Protein AF-A0A3M0WFS6-F1 (afdb_monomer)

Nearest PDB structures (foldseek):
  1ety-assembly1_B  TM=7.960E-01  e=7.188E-02  Escherichia coli
  1etv-assembly1_B  TM=8.878E-01  e=1.736E-01  Escherichia coli
  1fip-assembly1_B  TM=8.903E-01  e=2.070E-01  Escherichia coli
  1etk-assembly1_A  TM=8.061E-01  e=2.469E-01  Escherichia coli
  1etv-assembly1_A  TM=8.075E-01  e=4.445E-01  Escherichia coli

Sequence (82 aa):
YIDVQHLDKDILSSETKRDFIFDYNKAKEKQMKKFMRSYLSILLSLTDGNISKAARLANIERQSLQKLIKKYEINPEEFRKK

Radius of gyration: 15.76 Å; Cα contacts (8 Å, |Δi|>4): 54; chains: 1; bounding box: 34×30×44 Å

Structure (mmCIF, N/CA/C/O backbone):
data_AF-A0A3M0WFS6-F1
#
_entry.id   AF-A0A3M0WFS6-F1
#
loop_
_atom_site.group_PDB
_atom_site.id
_atom_site.type_symbol
_atom_site.label_atom_id
_atom_site.label_alt_id
_atom_site.label_comp_id
_atom_site.label_asym_id
_atom_site.label_entity_id
_atom_site.label_seq_id
_atom_site.pdbx_PDB_ins_code
_atom_site.Cartn_x
_atom_site.Cartn_y
_atom_site.Cartn_z
_atom_site.occupancy
_atom_site.B_iso_or_equiv
_atom_site.auth_seq_id
_atom_site.auth_comp_id
_atom_site.auth_asym_id
_atom_site.auth_atom_id
_atom_site.pdbx_PDB_model_num
ATOM 1 N N . TYR A 1 1 ? 10.944 -23.086 -10.045 1.00 36.16 1 TYR A N 1
ATOM 2 C CA . TYR A 1 1 ? 10.054 -22.733 -11.164 1.00 36.16 1 TYR A CA 1
ATOM 3 C C . TYR A 1 1 ? 9.240 -21.528 -10.738 1.00 36.16 1 TYR A C 1
ATOM 5 O O . TYR A 1 1 ? 8.471 -21.647 -9.797 1.00 36.16 1 TYR A O 1
ATOM 13 N N . ILE A 1 2 ? 9.493 -20.358 -11.325 1.00 43.84 2 ILE A N 1
ATOM 14 C CA . ILE A 1 2 ? 8.633 -19.185 -11.125 1.00 43.84 2 ILE A CA 1
ATOM 15 C C . ILE A 1 2 ? 7.542 -19.295 -12.190 1.00 43.84 2 ILE A C 1
ATOM 17 O O . ILE A 1 2 ? 7.855 -19.377 -13.375 1.00 43.84 2 ILE A O 1
ATOM 21 N N . ASP A 1 3 ? 6.295 -19.405 -11.744 1.00 43.38 3 ASP A N 1
ATOM 22 C CA . ASP A 1 3 ? 5.119 -19.631 -12.580 1.00 43.38 3 ASP A CA 1
ATOM 23 C C . ASP A 1 3 ? 4.891 -18.451 -13.550 1.00 43.38 3 ASP A C 1
ATOM 25 O O . ASP A 1 3 ? 4.871 -17.284 -13.151 1.00 43.38 3 ASP A O 1
ATOM 29 N N . VAL A 1 4 ? 4.778 -18.762 -14.844 1.00 52.09 4 VAL A N 1
ATOM 30 C CA . VAL A 1 4 ? 4.857 -17.826 -15.986 1.00 52.09 4 VAL A CA 1
ATOM 31 C C . VAL A 1 4 ? 3.523 -17.084 -16.233 1.00 52.09 4 VAL A C 1
ATOM 33 O O . VAL A 1 4 ? 3.358 -16.379 -17.225 1.00 52.09 4 VAL A O 1
ATOM 36 N N . GLN A 1 5 ? 2.555 -17.173 -15.317 1.00 48.53 5 GLN A N 1
ATOM 37 C CA . GLN A 1 5 ? 1.191 -16.649 -15.503 1.00 48.53 5 GLN A CA 1
ATOM 38 C C . GLN A 1 5 ? 1.018 -15.123 -15.298 1.00 48.53 5 GLN A C 1
ATOM 40 O O . GLN A 1 5 ? -0.092 -14.620 -15.446 1.00 48.53 5 GLN A O 1
ATOM 45 N N . HIS A 1 6 ? 2.076 -14.351 -15.010 1.00 51.22 6 HIS A N 1
ATOM 46 C CA . HIS A 1 6 ? 1.983 -12.891 -14.784 1.00 51.22 6 HIS A CA 1
ATOM 47 C C . HIS A 1 6 ? 2.67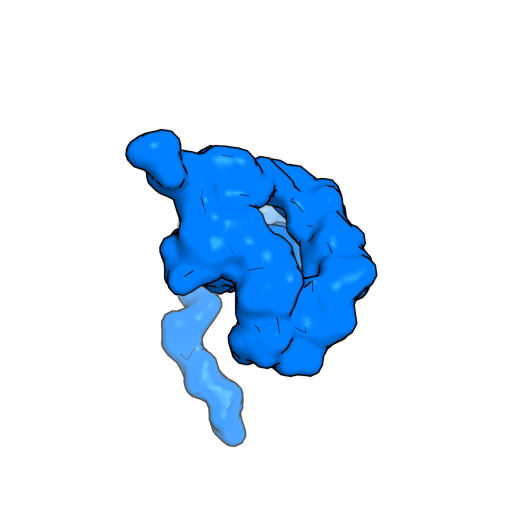7 -12.023 -15.848 1.00 51.22 6 HIS A C 1
ATOM 49 O O . HIS A 1 6 ? 2.913 -10.835 -15.615 1.00 51.22 6 HIS A O 1
ATOM 55 N N . LEU A 1 7 ? 3.017 -12.574 -17.020 1.00 48.84 7 LEU A N 1
ATOM 56 C CA . LEU A 1 7 ? 3.610 -11.762 -18.083 1.00 48.84 7 LEU A CA 1
ATOM 57 C C . LEU A 1 7 ? 2.542 -10.845 -18.705 1.00 48.84 7 LEU A C 1
ATOM 59 O O . LEU A 1 7 ? 1.654 -11.277 -19.439 1.00 48.84 7 LEU A O 1
ATOM 63 N N . ASP A 1 8 ? 2.617 -9.568 -18.344 1.00 53.56 8 ASP A N 1
ATOM 64 C CA . ASP A 1 8 ? 1.658 -8.530 -18.700 1.00 53.56 8 ASP A CA 1
ATOM 65 C C . ASP A 1 8 ? 1.564 -8.340 -20.224 1.00 53.56 8 ASP A C 1
ATOM 67 O O . ASP A 1 8 ? 2.557 -8.063 -20.904 1.00 53.56 8 ASP A O 1
ATOM 71 N N . LYS A 1 9 ? 0.347 -8.468 -20.762 1.00 55.22 9 LYS A N 1
ATOM 72 C CA . LYS A 1 9 ? 0.034 -8.410 -22.203 1.00 55.22 9 LYS A CA 1
ATOM 73 C C . LYS A 1 9 ? 0.254 -7.018 -22.826 1.00 55.22 9 LYS A C 1
ATOM 75 O O . LYS A 1 9 ? 0.153 -6.863 -24.039 1.00 55.22 9 LYS A O 1
ATOM 80 N N . ASP A 1 10 ? 0.613 -6.017 -22.020 1.00 53.00 10 ASP A N 1
ATOM 81 C CA . ASP A 1 10 ? 0.858 -4.624 -22.425 1.00 53.00 10 ASP A CA 1
ATOM 82 C C . ASP A 1 10 ? 2.122 -4.402 -23.292 1.00 53.00 10 ASP A C 1
ATOM 84 O O . ASP A 1 10 ? 2.351 -3.289 -23.791 1.00 53.00 10 ASP A O 1
ATOM 88 N N . ILE A 1 11 ? 2.956 -5.432 -23.482 1.00 53.44 11 ILE A N 1
ATOM 89 C CA . ILE A 1 11 ? 4.227 -5.345 -24.225 1.00 53.44 11 ILE A CA 1
ATOM 90 C C . ILE A 1 11 ? 4.004 -5.248 -25.752 1.00 53.44 11 ILE A C 1
ATOM 92 O O . ILE A 1 11 ? 4.869 -4.737 -26.458 1.00 5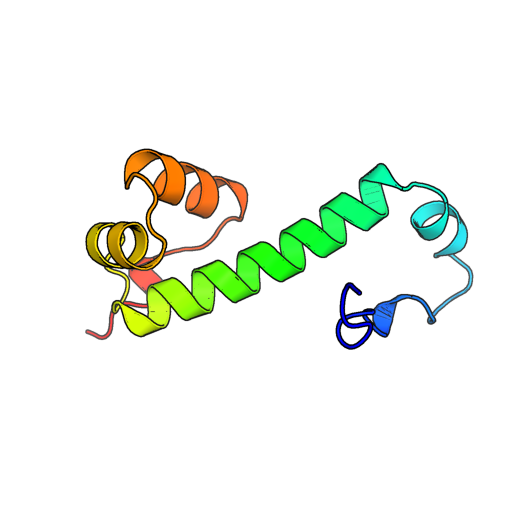3.44 11 ILE A O 1
ATOM 96 N N . LEU A 1 12 ? 2.834 -5.642 -26.278 1.00 52.38 12 LEU A N 1
ATOM 97 C CA . LEU A 1 12 ? 2.656 -5.893 -27.719 1.00 52.38 12 LEU A CA 1
ATOM 98 C C . LEU A 1 12 ? 1.922 -4.815 -28.545 1.00 52.38 12 LEU A C 1
ATOM 100 O O . LEU A 1 12 ? 1.468 -5.116 -29.645 1.00 52.38 12 LEU A O 1
ATOM 104 N N . SER A 1 13 ? 1.792 -3.569 -28.072 1.00 51.66 13 SER A N 1
ATOM 105 C CA . SER A 1 13 ? 1.138 -2.508 -28.867 1.00 51.66 13 SER A CA 1
ATOM 106 C C . SER A 1 13 ? 2.019 -1.280 -29.123 1.00 51.66 13 SER A C 1
ATOM 108 O O . SER A 1 13 ? 2.399 -0.577 -28.185 1.00 51.66 13 SER A O 1
ATOM 110 N N . SER A 1 14 ? 2.226 -0.990 -30.416 1.00 48.19 14 SER A N 1
ATOM 111 C CA . SER A 1 14 ? 2.705 0.250 -31.067 1.00 48.19 14 SER A CA 1
ATOM 112 C C . SER A 1 14 ? 4.220 0.532 -31.112 1.00 48.19 14 SER A C 1
ATOM 114 O O . SER A 1 14 ? 4.934 0.475 -30.113 1.00 48.19 14 SER A O 1
ATOM 116 N N . GLU A 1 15 ? 4.700 0.858 -32.317 1.00 51.47 15 GLU A N 1
ATOM 117 C CA . GLU A 1 15 ? 6.102 0.914 -32.775 1.00 51.47 15 GLU A CA 1
ATOM 118 C C . GLU A 1 15 ? 7.012 1.927 -32.051 1.00 51.47 15 GLU A C 1
ATOM 120 O O . GLU A 1 15 ? 8.229 1.868 -32.203 1.00 51.47 15 GLU A O 1
ATOM 125 N N . THR A 1 16 ? 6.471 2.779 -31.176 1.00 51.81 16 THR A N 1
ATOM 126 C CA . THR A 1 16 ? 7.242 3.700 -30.315 1.00 51.81 16 THR A CA 1
ATOM 127 C C . THR A 1 16 ? 7.730 3.040 -29.009 1.00 51.81 16 THR A C 1
ATOM 129 O O . THR A 1 16 ? 8.587 3.585 -28.319 1.00 51.81 16 THR A O 1
ATOM 132 N N . LYS A 1 17 ? 7.232 1.844 -28.645 1.00 54.31 17 LYS A N 1
ATOM 133 C CA . LYS A 1 17 ? 7.557 1.162 -27.370 1.00 54.31 17 LYS A CA 1
ATOM 134 C C . LYS A 1 17 ? 8.894 0.413 -27.330 1.00 54.31 17 LYS A C 1
ATOM 136 O O . LYS A 1 17 ? 9.251 -0.078 -26.261 1.00 54.31 17 LYS A O 1
ATOM 141 N N . ARG A 1 18 ? 9.635 0.293 -28.437 1.00 51.31 18 ARG A N 1
ATOM 142 C CA . ARG A 1 18 ? 10.864 -0.527 -28.475 1.00 51.31 18 ARG A CA 1
ATOM 143 C C . ARG A 1 18 ? 11.913 -0.052 -27.460 1.00 51.31 18 ARG A C 1
ATOM 145 O O . ARG A 1 18 ? 12.376 -0.869 -26.674 1.00 51.31 18 ARG A O 1
ATOM 152 N N . ASP A 1 19 ? 12.175 1.252 -27.369 1.00 52.75 19 ASP A N 1
ATOM 153 C CA . ASP A 1 19 ? 13.109 1.828 -26.381 1.00 52.75 19 ASP A CA 1
ATOM 154 C C . ASP A 1 19 ? 12.722 1.515 -24.926 1.00 52.75 19 ASP A C 1
ATOM 156 O O . ASP A 1 19 ? 13.566 1.246 -24.073 1.00 52.75 19 ASP A O 1
ATOM 160 N N . PHE A 1 20 ? 11.419 1.480 -24.642 1.00 57.31 20 PHE A N 1
ATOM 161 C CA . PHE A 1 20 ? 10.901 1.178 -23.310 1.00 57.31 20 PHE A CA 1
ATOM 162 C C . PHE A 1 20 ? 11.078 -0.299 -22.917 1.00 57.31 20 PHE A C 1
ATOM 164 O O . PHE A 1 20 ? 11.181 -0.605 -21.732 1.00 57.31 20 PHE A O 1
ATOM 171 N N . ILE A 1 21 ? 11.108 -1.217 -23.889 1.00 57.44 21 ILE A N 1
ATOM 172 C CA . ILE A 1 21 ? 11.313 -2.656 -23.655 1.00 57.44 21 ILE A CA 1
ATOM 173 C C . ILE A 1 21 ? 12.798 -2.964 -23.411 1.00 57.44 21 ILE A C 1
ATOM 175 O O . ILE A 1 21 ? 13.111 -3.862 -22.630 1.00 57.44 21 ILE A O 1
ATOM 179 N N . PHE A 1 22 ? 13.709 -2.216 -24.038 1.00 62.91 22 PHE A N 1
ATOM 180 C CA . PHE A 1 22 ? 15.151 -2.408 -23.859 1.00 62.91 22 PHE A CA 1
ATOM 181 C C . PHE A 1 22 ? 15.694 -1.761 -22.575 1.00 62.91 22 PHE A C 1
ATOM 183 O O . PHE A 1 22 ? 16.703 -2.217 -22.037 1.00 62.91 22 PHE A O 1
ATOM 190 N N . ASP A 1 23 ? 15.002 -0.760 -22.025 1.00 75.38 23 ASP A N 1
ATOM 191 C CA . ASP A 1 23 ? 15.332 -0.175 -20.724 1.00 75.38 23 ASP A CA 1
ATOM 192 C C . ASP A 1 23 ? 14.733 -1.015 -19.579 1.00 75.38 23 ASP A C 1
ATOM 194 O O . ASP A 1 23 ? 13.627 -0.773 -19.083 1.00 75.38 23 ASP A O 1
ATOM 198 N N . TYR A 1 24 ? 15.497 -2.029 -19.154 1.00 75.94 24 TYR A N 1
ATOM 199 C CA . TYR A 1 24 ? 15.154 -2.933 -18.048 1.00 75.94 24 TYR A CA 1
ATOM 200 C C . TYR A 1 24 ? 14.676 -2.181 -16.798 1.00 75.94 24 TYR A C 1
ATOM 202 O O . TYR A 1 24 ? 13.720 -2.608 -16.146 1.00 75.94 24 TYR A O 1
ATOM 210 N N . ASN A 1 25 ? 15.309 -1.050 -16.468 1.00 81.00 25 ASN A N 1
ATOM 211 C CA . ASN A 1 25 ? 14.977 -0.285 -15.271 1.00 81.00 25 ASN A CA 1
ATOM 212 C C . ASN A 1 25 ? 13.597 0.366 -15.395 1.00 81.00 25 ASN A C 1
ATOM 214 O O . ASN A 1 25 ? 12.792 0.260 -14.468 1.00 81.00 25 ASN A O 1
ATOM 218 N N . LYS A 1 26 ? 13.277 0.962 -16.549 1.00 78.38 26 LYS A N 1
ATOM 219 C CA . LYS A 1 26 ? 11.950 1.550 -16.800 1.00 78.38 26 LYS A CA 1
ATOM 220 C C . LYS A 1 26 ? 10.849 0.498 -16.889 1.00 78.38 26 LYS A C 1
ATOM 222 O O . LYS A 1 26 ? 9.784 0.676 -16.290 1.00 78.38 26 LYS A O 1
ATOM 227 N N . ALA A 1 27 ? 11.101 -0.610 -17.586 1.00 80.00 27 ALA A N 1
ATOM 228 C CA . ALA A 1 27 ? 10.150 -1.713 -17.691 1.00 80.00 27 ALA A CA 1
ATOM 229 C C . ALA A 1 27 ? 9.837 -2.314 -16.309 1.00 80.00 27 ALA A C 1
ATOM 231 O O . ALA A 1 27 ? 8.667 -2.464 -15.940 1.00 80.00 27 ALA A O 1
ATOM 232 N N . LYS A 1 28 ? 10.880 -2.572 -15.506 1.00 82.44 28 LYS A N 1
ATOM 233 C CA . LYS A 1 28 ? 10.756 -3.055 -14.126 1.00 82.44 28 LYS A CA 1
ATOM 234 C C . LYS A 1 28 ? 10.022 -2.059 -13.241 1.00 82.44 28 LYS A C 1
ATOM 236 O O . LYS A 1 28 ? 9.151 -2.467 -12.479 1.00 82.44 28 LYS A O 1
ATOM 241 N N . GLU A 1 29 ? 10.343 -0.770 -13.328 1.00 83.94 29 GLU A N 1
ATOM 242 C CA . GLU A 1 29 ? 9.689 0.252 -12.512 1.00 83.94 29 GLU A CA 1
ATOM 243 C C . GLU A 1 29 ? 8.189 0.332 -12.810 1.00 83.94 29 GLU A C 1
ATOM 245 O O . GLU A 1 29 ? 7.381 0.366 -11.881 1.00 83.94 29 GLU A O 1
ATOM 250 N N . LYS A 1 30 ? 7.796 0.313 -14.087 1.00 84.25 30 LYS A N 1
ATOM 251 C CA . LYS A 1 30 ? 6.382 0.346 -14.476 1.00 84.25 30 LYS A CA 1
ATOM 252 C C . LYS A 1 30 ? 5.627 -0.875 -13.965 1.00 84.25 30 LYS A C 1
ATOM 254 O O . LYS A 1 30 ? 4.552 -0.715 -13.387 1.00 84.25 30 LYS A O 1
ATOM 259 N N . GLN A 1 31 ? 6.196 -2.068 -14.139 1.00 86.56 31 GLN A N 1
ATOM 260 C CA . GLN A 1 31 ? 5.588 -3.290 -13.619 1.00 86.56 31 GLN A CA 1
ATOM 261 C C . GLN A 1 31 ? 5.479 -3.273 -12.099 1.00 86.56 31 GLN A C 1
ATOM 263 O O . GLN A 1 31 ? 4.411 -3.526 -11.547 1.00 86.56 31 GLN A O 1
ATOM 268 N N . MET A 1 32 ? 6.555 -2.878 -11.419 1.00 86.56 32 MET A N 1
ATOM 269 C CA . MET A 1 32 ? 6.568 -2.751 -9.968 1.00 86.56 32 MET A CA 1
ATOM 270 C C . MET A 1 32 ? 5.507 -1.755 -9.488 1.00 86.56 32 MET A C 1
ATOM 272 O O . MET A 1 32 ? 4.773 -2.057 -8.554 1.00 86.56 32 MET A O 1
ATOM 276 N N . LYS A 1 33 ? 5.362 -0.594 -10.139 1.00 88.56 33 LYS A N 1
ATOM 277 C CA . LYS A 1 33 ? 4.318 0.389 -9.806 1.00 88.56 33 LYS A CA 1
ATOM 278 C C . LYS A 1 33 ? 2.912 -0.186 -9.976 1.00 88.56 33 LYS A C 1
ATOM 280 O O . LYS A 1 33 ? 2.090 -0.010 -9.079 1.00 88.56 33 LYS A O 1
ATOM 285 N N . LYS A 1 34 ? 2.636 -0.878 -11.088 1.00 88.94 34 LYS A N 1
ATOM 286 C CA . LYS A 1 34 ? 1.328 -1.505 -11.358 1.00 88.94 34 LYS A CA 1
ATOM 287 C C . LYS A 1 34 ? 1.001 -2.564 -10.304 1.00 88.94 34 LYS A C 1
ATOM 289 O O . LYS A 1 34 ? -0.066 -2.510 -9.693 1.00 88.94 34 LYS A O 1
ATOM 294 N N . PHE A 1 35 ? 1.953 -3.454 -10.031 1.00 90.62 35 PHE A 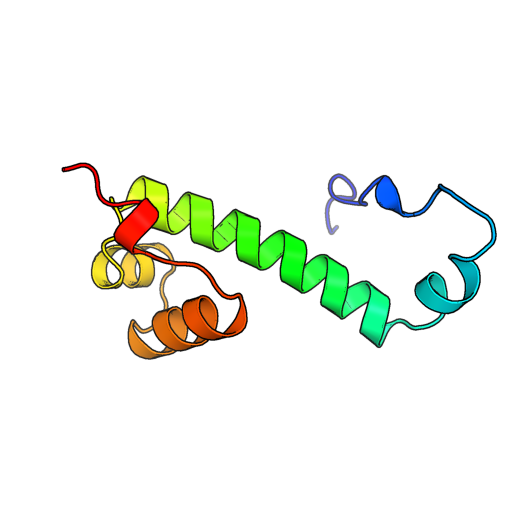N 1
ATOM 295 C CA . PHE A 1 35 ? 1.834 -4.476 -8.995 1.00 90.62 35 PHE A CA 1
ATOM 296 C C . PHE A 1 35 ? 1.579 -3.862 -7.616 1.00 90.62 35 PHE A C 1
ATOM 298 O O . PHE A 1 35 ? 0.606 -4.211 -6.952 1.00 90.62 35 PHE A O 1
ATOM 305 N N . MET A 1 36 ? 2.415 -2.909 -7.201 1.00 91.81 36 MET A N 1
ATOM 306 C CA . MET A 1 36 ? 2.335 -2.315 -5.867 1.00 91.81 36 MET A CA 1
ATOM 307 C C . MET A 1 36 ? 1.039 -1.542 -5.654 1.00 91.81 36 MET A C 1
ATOM 309 O O . MET A 1 36 ? 0.466 -1.632 -4.570 1.00 91.81 36 MET A O 1
ATOM 313 N N . ARG A 1 37 ? 0.539 -0.840 -6.679 1.00 92.44 37 ARG A N 1
ATOM 314 C CA . ARG A 1 37 ? -0.783 -0.206 -6.625 1.00 92.44 37 ARG A CA 1
ATOM 315 C C . ARG A 1 37 ? -1.884 -1.234 -6.396 1.00 92.44 37 ARG A C 1
ATOM 317 O O . ARG A 1 37 ? -2.627 -1.102 -5.432 1.00 92.44 37 ARG A O 1
ATOM 324 N N . SER A 1 38 ? -1.927 -2.294 -7.203 1.00 91.81 38 SER A N 1
ATOM 325 C CA . SER A 1 38 ? -2.935 -3.349 -7.049 1.00 91.81 38 SER A CA 1
ATOM 326 C C . SER A 1 38 ? -2.864 -4.029 -5.678 1.00 91.81 38 SER A C 1
ATOM 328 O O . SER A 1 38 ? -3.888 -4.210 -5.024 1.00 91.81 38 SER A O 1
ATOM 330 N N . TYR A 1 39 ? -1.660 -4.381 -5.220 1.00 92.25 39 TYR A N 1
ATOM 331 C CA . TYR A 1 39 ? -1.445 -5.033 -3.930 1.00 92.25 39 TYR A CA 1
ATOM 332 C C . TYR A 1 39 ? -1.923 -4.163 -2.762 1.00 92.25 39 TYR A C 1
ATOM 334 O O . TYR A 1 39 ? -2.700 -4.619 -1.923 1.00 92.25 39 TYR A O 1
ATOM 342 N N . LEU A 1 40 ? -1.493 -2.899 -2.721 1.00 92.06 40 LEU A N 1
ATOM 343 C CA . LEU A 1 40 ? -1.848 -1.977 -1.646 1.00 92.06 40 LEU A CA 1
ATOM 344 C C . LEU A 1 40 ? -3.345 -1.641 -1.650 1.00 92.06 40 LEU A C 1
ATOM 346 O O . LEU A 1 40 ? 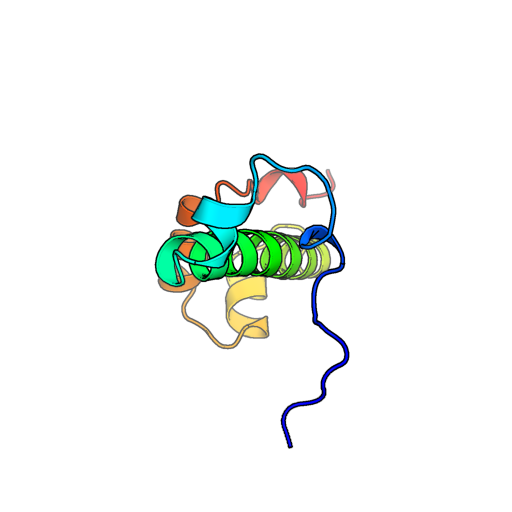-3.932 -1.563 -0.575 1.00 92.06 40 LEU A O 1
ATOM 350 N N . SER A 1 41 ? -3.977 -1.499 -2.819 1.00 91.81 41 SER A N 1
ATOM 351 C CA . SER A 1 41 ? -5.427 -1.288 -2.917 1.00 91.81 41 SER A CA 1
ATOM 352 C C . SER A 1 41 ? -6.221 -2.470 -2.361 1.00 91.81 41 SER A C 1
ATOM 354 O O . SER A 1 41 ? -7.150 -2.263 -1.583 1.00 91.81 41 SER A O 1
ATOM 356 N N . ILE A 1 42 ? -5.846 -3.711 -2.695 1.00 91.62 42 ILE A N 1
ATOM 357 C CA . ILE A 1 42 ? -6.489 -4.914 -2.138 1.00 91.62 42 ILE A CA 1
ATOM 358 C C . ILE A 1 42 ? -6.287 -4.958 -0.623 1.00 91.62 42 ILE A C 1
ATOM 360 O O . ILE A 1 42 ? -7.244 -5.135 0.129 1.00 91.62 42 ILE A O 1
ATOM 364 N N . LEU A 1 43 ? -5.053 -4.743 -0.168 1.00 92.31 43 LEU A N 1
ATOM 365 C CA . LEU A 1 43 ? -4.707 -4.785 1.246 1.00 92.31 43 LEU A CA 1
ATOM 366 C C . LEU A 1 43 ? -5.498 -3.751 2.062 1.00 92.31 43 LEU A C 1
ATOM 368 O O . LEU A 1 43 ? -6.033 -4.091 3.113 1.00 92.31 43 LEU A O 1
ATOM 372 N N . LEU A 1 44 ? -5.606 -2.512 1.571 1.00 93.12 44 LEU A N 1
ATOM 373 C CA . LEU A 1 44 ? -6.376 -1.447 2.218 1.00 93.12 44 LEU A CA 1
ATOM 374 C C . LEU A 1 44 ? -7.886 -1.691 2.144 1.00 93.12 44 LEU A C 1
ATOM 376 O O . LEU A 1 44 ? -8.583 -1.380 3.103 1.00 93.12 44 LEU A O 1
ATOM 380 N N . SER A 1 45 ? -8.388 -2.297 1.064 1.00 92.25 45 SER A N 1
ATOM 381 C CA . SER A 1 45 ? -9.802 -2.689 0.954 1.00 92.25 45 SER A CA 1
ATOM 382 C C . SER A 1 45 ? -10.180 -3.743 1.997 1.00 92.25 45 SER A C 1
ATOM 384 O O . SER A 1 45 ? -11.226 -3.648 2.630 1.00 92.25 45 SER A O 1
ATOM 386 N N . LEU A 1 46 ? -9.310 -4.735 2.225 1.00 92.00 46 LEU A N 1
ATOM 387 C CA . LEU A 1 46 ? -9.525 -5.790 3.225 1.00 92.00 46 LEU A CA 1
ATOM 388 C C . LEU A 1 46 ? -9.481 -5.270 4.666 1.00 92.00 46 LEU A C 1
ATOM 390 O O . LEU A 1 46 ? -10.009 -5.905 5.583 1.00 92.00 46 LEU A O 1
ATOM 394 N N . THR A 1 47 ? -8.821 -4.135 4.888 1.00 93.75 47 THR A N 1
ATOM 395 C CA . THR A 1 47 ? -8.684 -3.531 6.214 1.00 93.75 47 THR A CA 1
ATOM 396 C C . THR A 1 47 ? -9.490 -2.263 6.403 1.00 93.75 47 THR A C 1
ATOM 398 O O . THR A 1 47 ? -9.305 -1.619 7.436 1.00 93.75 47 THR A O 1
ATOM 401 N N . ASP A 1 48 ? -10.370 -1.929 5.457 1.00 93.19 48 ASP A N 1
ATOM 402 C CA . ASP A 1 48 ? -11.210 -0.730 5.493 1.00 93.19 48 ASP A CA 1
ATOM 403 C C . ASP A 1 48 ? -10.360 0.534 5.736 1.00 93.19 48 ASP A C 1
ATOM 405 O O . ASP A 1 48 ? -10.545 1.293 6.682 1.00 93.19 48 ASP A O 1
ATOM 409 N N . GLY A 1 49 ? -9.267 0.674 4.977 1.00 91.31 49 GLY A N 1
ATOM 410 C CA . GLY A 1 49 ? -8.322 1.790 5.092 1.00 91.31 49 GLY A CA 1
ATOM 411 C C . GLY A 1 49 ? -7.511 1.835 6.398 1.00 91.31 49 GLY A C 1
ATOM 412 O O . GLY A 1 49 ? -6.817 2.821 6.680 1.00 91.31 49 GLY A O 1
ATOM 413 N N . ASN A 1 50 ? -7.552 0.787 7.230 1.00 94.56 50 ASN A N 1
ATOM 414 C CA . ASN A 1 50 ? -6.739 0.711 8.441 1.00 94.56 50 ASN A CA 1
ATOM 415 C C . ASN A 1 50 ? -5.297 0.295 8.109 1.00 94.56 50 ASN A C 1
ATOM 417 O O . ASN A 1 50 ? -4.993 -0.887 7.919 1.00 94.56 50 ASN A O 1
ATOM 421 N N . ILE A 1 51 ? -4.394 1.280 8.100 1.00 92.88 51 ILE A N 1
ATOM 422 C CA . ILE A 1 51 ? -2.965 1.099 7.797 1.00 92.88 51 ILE A CA 1
ATOM 423 C C . ILE A 1 51 ? -2.290 0.155 8.805 1.00 92.88 51 ILE A C 1
ATOM 425 O O . ILE A 1 51 ? -1.463 -0.667 8.424 1.00 92.88 51 ILE A O 1
ATOM 429 N N . SER A 1 52 ? -2.636 0.228 10.092 1.00 94.38 52 SER A N 1
ATOM 430 C CA . SER A 1 52 ? -2.025 -0.630 11.118 1.00 94.38 52 SER A CA 1
ATOM 431 C C . SER A 1 52 ? -2.414 -2.099 10.934 1.00 94.38 52 SER A C 1
ATOM 433 O O . SER A 1 52 ? -1.569 -2.984 11.055 1.00 94.38 52 SER A O 1
ATOM 435 N N . LYS A 1 53 ? -3.684 -2.368 10.609 1.00 94.88 53 LYS A N 1
ATOM 436 C CA . LYS A 1 53 ? -4.175 -3.720 10.313 1.00 94.88 53 LYS A CA 1
ATOM 437 C C . LYS A 1 53 ? -3.589 -4.242 8.998 1.00 94.88 53 LYS A C 1
ATOM 439 O O . LYS A 1 53 ? -3.171 -5.393 8.947 1.00 94.88 53 LYS A O 1
ATOM 444 N N . ALA A 1 54 ? -3.482 -3.385 7.981 1.00 94.12 54 ALA A N 1
ATOM 445 C CA . ALA A 1 54 ? -2.860 -3.721 6.701 1.00 94.12 54 ALA A CA 1
ATOM 446 C C . ALA A 1 54 ? -1.386 -4.106 6.880 1.00 94.12 54 ALA A C 1
ATOM 448 O O . ALA A 1 54 ? -0.945 -5.116 6.346 1.00 94.12 54 ALA A O 1
ATOM 449 N N . ALA A 1 55 ? -0.642 -3.353 7.693 1.00 94.69 55 ALA A N 1
ATOM 450 C CA . ALA A 1 55 ? 0.764 -3.624 7.980 1.00 94.69 55 ALA A CA 1
ATOM 451 C C . ALA A 1 55 ? 0.956 -4.987 8.659 1.00 94.69 55 ALA A C 1
ATOM 453 O O . ALA A 1 55 ? 1.821 -5.761 8.259 1.00 94.69 55 ALA A O 1
ATOM 454 N N . ARG A 1 56 ? 0.086 -5.316 9.625 1.00 94.69 56 ARG A N 1
ATOM 455 C CA . ARG A 1 56 ? 0.072 -6.631 10.282 1.00 94.69 56 ARG A CA 1
ATOM 456 C C . ARG A 1 56 ? -0.241 -7.764 9.304 1.00 94.69 56 ARG A C 1
ATOM 458 O O . ARG A 1 56 ? 0.454 -8.769 9.328 1.00 94.69 56 ARG A O 1
ATOM 465 N N . LEU A 1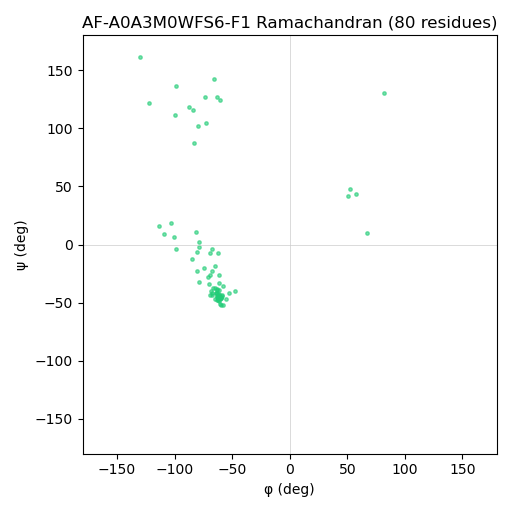 57 ? -1.239 -7.597 8.432 1.00 92.94 57 LEU A N 1
ATOM 466 C CA . LEU A 1 57 ? -1.572 -8.597 7.405 1.00 92.94 57 LEU A CA 1
ATOM 467 C C . LEU A 1 57 ? -0.438 -8.800 6.396 1.00 92.94 57 LEU A C 1
ATOM 469 O O . LEU A 1 57 ? -0.171 -9.923 5.987 1.00 92.94 57 LEU A O 1
ATOM 473 N N . ALA A 1 58 ? 0.243 -7.720 6.019 1.00 90.31 58 ALA A N 1
ATOM 474 C CA . ALA A 1 58 ? 1.394 -7.755 5.127 1.00 90.31 58 ALA A CA 1
ATOM 475 C C . ALA A 1 58 ? 2.700 -8.181 5.822 1.00 90.31 58 ALA A C 1
ATOM 477 O O . ALA A 1 58 ? 3.730 -8.267 5.160 1.00 90.31 58 ALA A O 1
ATOM 478 N N . ASN A 1 59 ? 2.668 -8.429 7.136 1.00 94.19 59 ASN A N 1
ATOM 479 C CA . ASN A 1 59 ? 3.829 -8.738 7.969 1.00 94.19 59 ASN A CA 1
ATOM 480 C C . ASN A 1 59 ? 4.991 -7.737 7.805 1.00 94.19 59 ASN A C 1
ATOM 482 O O . ASN A 1 59 ? 6.159 -8.112 7.720 1.00 94.19 59 ASN A O 1
ATOM 486 N N . ILE A 1 60 ? 4.663 -6.445 7.737 1.00 93.56 60 ILE A N 1
ATOM 487 C CA . ILE A 1 60 ? 5.638 -5.353 7.663 1.00 93.56 60 ILE A CA 1
ATOM 488 C C . ILE A 1 60 ? 5.327 -4.281 8.698 1.00 93.56 60 ILE A C 1
ATOM 490 O O . ILE A 1 60 ? 4.210 -4.154 9.199 1.00 93.56 60 ILE A O 1
ATOM 494 N N . GLU A 1 61 ? 6.318 -3.451 9.002 1.00 94.50 61 GLU A N 1
ATOM 495 C CA . GLU A 1 61 ? 6.107 -2.329 9.904 1.00 94.50 61 GLU A CA 1
ATOM 496 C C . GLU A 1 61 ? 5.141 -1.297 9.315 1.00 94.50 61 GLU A C 1
ATOM 498 O O . GLU A 1 61 ? 5.206 -0.943 8.133 1.00 94.50 61 GLU A O 1
ATOM 503 N N . ARG A 1 62 ? 4.294 -0.721 10.176 1.00 94.38 62 ARG A N 1
ATOM 504 C CA . ARG A 1 62 ? 3.361 0.355 9.807 1.00 94.38 62 ARG A CA 1
ATOM 505 C C . ARG A 1 62 ? 4.063 1.520 9.107 1.00 94.38 62 ARG A C 1
ATOM 507 O O . ARG A 1 62 ? 3.529 2.049 8.137 1.00 94.38 62 ARG A O 1
ATOM 514 N N . GLN A 1 63 ? 5.241 1.920 9.589 1.00 95.31 63 GLN A N 1
ATOM 515 C CA . GLN A 1 63 ? 6.019 3.023 9.010 1.00 95.31 63 GLN A CA 1
ATOM 516 C C . GLN A 1 63 ? 6.478 2.696 7.584 1.00 95.31 63 GLN A C 1
ATOM 518 O O . GLN A 1 63 ? 6.373 3.531 6.685 1.00 95.31 63 GLN A O 1
ATOM 523 N N . SER A 1 64 ? 6.929 1.461 7.361 1.00 93.88 64 SER A N 1
ATOM 524 C CA . SER A 1 64 ? 7.320 0.961 6.044 1.00 93.88 64 SER A CA 1
ATOM 525 C C . SER A 1 64 ? 6.126 0.912 5.094 1.00 93.88 64 SER A C 1
ATOM 527 O O . SER A 1 64 ? 6.210 1.457 3.994 1.00 93.88 64 SER A O 1
ATOM 529 N N . LEU A 1 65 ? 4.980 0.379 5.536 1.00 93.81 65 LEU A N 1
ATOM 530 C CA . LEU A 1 65 ? 3.749 0.400 4.742 1.00 93.81 65 LEU A CA 1
ATOM 531 C C . LEU A 1 65 ? 3.326 1.835 4.393 1.00 93.81 65 LEU A C 1
ATOM 533 O O . LEU A 1 65 ? 2.985 2.120 3.249 1.00 93.81 65 LEU A O 1
ATOM 537 N N . GLN A 1 66 ? 3.401 2.763 5.348 1.00 93.62 66 GLN A N 1
ATOM 538 C CA . GLN A 1 66 ? 3.045 4.162 5.124 1.00 93.62 66 GLN A CA 1
ATOM 539 C C . GLN A 1 66 ? 3.958 4.834 4.084 1.00 93.62 66 GLN A C 1
ATOM 541 O O . GLN A 1 66 ? 3.477 5.598 3.246 1.00 93.62 66 GLN A O 1
ATOM 546 N N . LYS A 1 67 ? 5.262 4.528 4.090 1.00 94.75 67 LYS A N 1
ATOM 547 C CA . LYS A 1 67 ? 6.195 4.984 3.047 1.00 94.75 67 LYS A CA 1
ATOM 548 C C . LYS A 1 67 ? 5.832 4.413 1.676 1.00 94.75 67 LYS A C 1
ATOM 550 O O . LYS A 1 67 ? 5.874 5.152 0.698 1.00 94.75 67 LYS A O 1
ATOM 555 N N . LEU A 1 68 ? 5.452 3.135 1.601 1.00 92.69 68 LEU A N 1
ATOM 556 C CA . LEU A 1 68 ? 5.014 2.507 0.350 1.00 92.69 68 LEU A CA 1
ATOM 557 C C . LEU A 1 68 ? 3.742 3.171 -0.190 1.00 92.69 68 LEU A C 1
ATOM 559 O O . LEU A 1 68 ? 3.716 3.568 -1.348 1.00 92.69 68 LEU A O 1
ATOM 563 N N . ILE A 1 69 ? 2.732 3.379 0.656 1.00 92.81 69 ILE A N 1
ATOM 564 C CA . ILE A 1 69 ? 1.479 4.057 0.287 1.00 92.81 69 ILE A CA 1
ATOM 565 C C . ILE A 1 69 ? 1.758 5.448 -0.300 1.00 92.81 69 ILE A C 1
ATOM 567 O O . ILE A 1 69 ? 1.258 5.766 -1.377 1.00 92.81 69 ILE A O 1
ATOM 571 N N . LYS A 1 70 ? 2.620 6.245 0.350 1.00 92.88 70 LYS A N 1
ATOM 572 C CA . LYS A 1 70 ? 3.042 7.558 -0.167 1.00 92.88 70 LYS A CA 1
ATOM 573 C C . LYS A 1 70 ? 3.804 7.448 -1.488 1.00 92.88 70 LYS A C 1
ATOM 575 O O . LYS A 1 70 ? 3.532 8.209 -2.406 1.00 92.88 70 LYS A O 1
ATOM 580 N N . LYS A 1 71 ? 4.735 6.494 -1.600 1.00 92.56 71 LYS A N 1
ATOM 581 C CA . LYS A 1 71 ? 5.551 6.276 -2.805 1.00 92.56 71 LYS A CA 1
ATOM 582 C C . LYS A 1 71 ? 4.711 5.916 -4.035 1.00 92.56 71 LYS A C 1
ATOM 584 O O . LYS A 1 71 ? 5.101 6.263 -5.144 1.00 92.56 71 LYS A O 1
ATOM 589 N N . TYR A 1 72 ? 3.600 5.204 -3.847 1.00 92.69 72 TYR A N 1
ATOM 590 C CA . TYR A 1 72 ? 2.706 4.788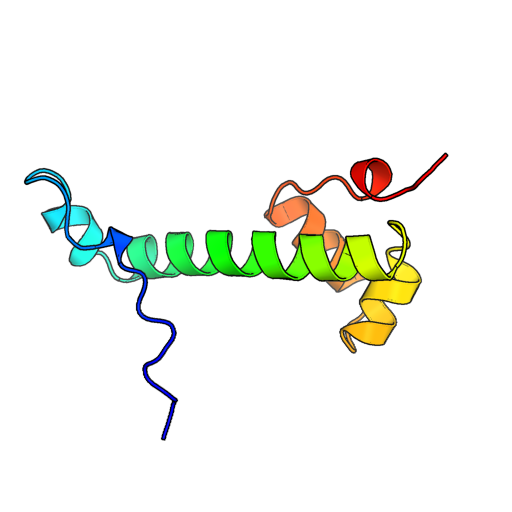 -4.934 1.00 92.69 72 TYR A CA 1
ATOM 591 C C . TYR A 1 72 ? 1.447 5.658 -5.069 1.00 92.69 72 TYR A C 1
ATOM 593 O O . TYR A 1 72 ? 0.602 5.348 -5.914 1.00 92.69 72 TYR A O 1
ATOM 601 N N . GLU A 1 73 ? 1.368 6.748 -4.294 1.00 92.31 73 GLU A N 1
ATOM 602 C CA . GLU A 1 73 ? 0.305 7.764 -4.330 1.00 92.31 73 GLU A CA 1
ATOM 603 C C . GLU A 1 73 ? -1.09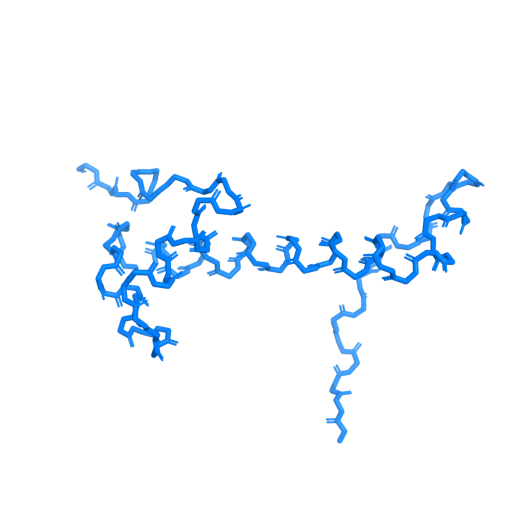7 7.188 -4.091 1.00 92.31 73 GLU A C 1
ATOM 605 O O . GLU A 1 73 ? -2.049 7.508 -4.793 1.00 92.31 73 GLU A O 1
ATOM 610 N N . ILE A 1 74 ? -1.220 6.296 -3.109 1.00 91.06 74 ILE A N 1
ATOM 611 C CA . ILE A 1 74 ? -2.498 5.668 -2.754 1.00 91.06 74 ILE A CA 1
ATOM 612 C C . ILE A 1 74 ? -3.083 6.396 -1.554 1.00 91.06 74 ILE A C 1
ATOM 614 O O . ILE A 1 74 ? -2.365 6.666 -0.590 1.00 91.06 74 ILE A O 1
ATOM 618 N N . ASN A 1 75 ? -4.383 6.681 -1.583 1.00 91.62 75 ASN A N 1
ATOM 619 C CA . ASN A 1 75 ? -5.073 7.308 -0.467 1.00 91.62 75 ASN A CA 1
ATOM 620 C C . ASN A 1 75 ? -5.827 6.257 0.375 1.00 91.62 75 ASN A C 1
ATOM 622 O O . ASN A 1 75 ? -6.820 5.705 -0.088 1.00 91.62 75 ASN A O 1
ATOM 626 N N . PRO A 1 76 ? -5.401 5.973 1.622 1.00 89.38 76 PRO A N 1
ATOM 627 C CA . PRO A 1 76 ? -6.084 5.021 2.503 1.00 89.38 76 PRO A CA 1
ATOM 628 C C . PRO A 1 76 ? -7.523 5.411 2.842 1.00 89.38 76 PRO A C 1
ATOM 630 O O . PRO A 1 76 ? -8.329 4.534 3.138 1.00 89.38 76 PRO A O 1
ATOM 633 N N . GLU A 1 77 ? -7.840 6.707 2.812 1.00 89.69 77 GLU A N 1
ATOM 634 C CA . GLU A 1 77 ? -9.170 7.211 3.157 1.00 89.69 77 GLU A CA 1
ATOM 635 C C . GLU A 1 77 ? -10.222 6.809 2.117 1.00 89.69 77 GLU A C 1
ATOM 637 O O . GLU A 1 77 ? -11.379 6.630 2.477 1.00 89.69 77 GLU A O 1
ATOM 642 N N . GLU A 1 78 ? -9.832 6.576 0.857 1.00 90.69 78 GLU A N 1
ATOM 643 C CA . GLU A 1 78 ? -10.749 6.085 -0.187 1.00 90.69 78 GLU A CA 1
ATOM 644 C C . GLU A 1 78 ? -11.277 4.673 0.102 1.00 90.69 78 GLU A C 1
ATOM 646 O O . GLU A 1 78 ? -12.293 4.258 -0.450 1.00 90.69 78 GLU A O 1
ATOM 651 N N . PHE A 1 79 ? -10.601 3.936 0.986 1.00 90.44 79 PHE A N 1
ATOM 652 C CA . PHE A 1 79 ? -10.960 2.573 1.366 1.00 90.44 79 PHE A CA 1
ATOM 653 C C . PHE A 1 79 ? -11.737 2.500 2.678 1.00 90.44 79 PHE A C 1
ATOM 655 O O . PHE A 1 79 ? -12.134 1.404 3.058 1.00 90.44 79 PHE A O 1
ATOM 662 N N . ARG A 1 80 ? -11.937 3.626 3.378 1.00 88.06 80 ARG A N 1
ATOM 663 C CA . ARG A 1 80 ? -12.781 3.679 4.575 1.00 88.06 80 ARG A CA 1
ATOM 664 C C . ARG A 1 80 ? -14.229 3.852 4.158 1.00 88.06 80 ARG A C 1
ATOM 666 O O . ARG A 1 80 ? -14.592 4.888 3.601 1.00 88.06 80 ARG A O 1
ATOM 673 N N . LYS A 1 81 ? -15.073 2.867 4.453 1.00 74.31 81 LYS A N 1
ATOM 674 C CA . LYS A 1 81 ? -16.521 3.059 4.344 1.00 74.31 81 LYS A CA 1
ATOM 675 C C . LYS A 1 81 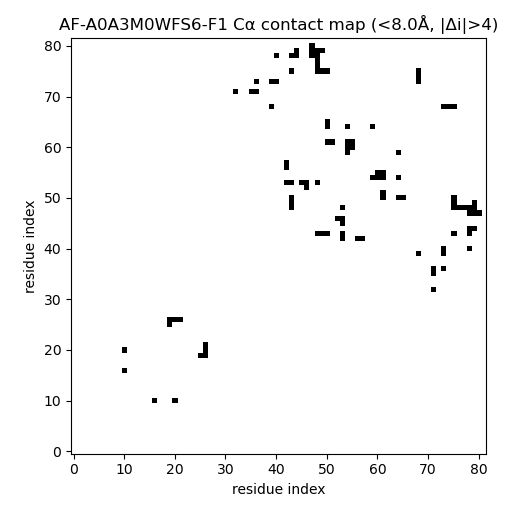? -16.993 3.951 5.500 1.00 74.31 81 LYS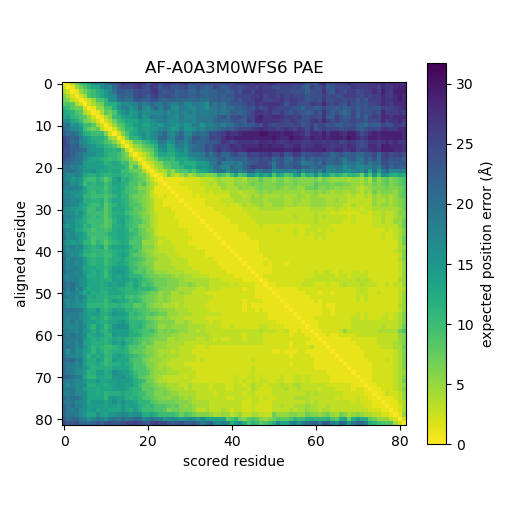 A C 1
ATOM 677 O O . LYS A 1 81 ? -16.658 3.699 6.654 1.00 74.31 81 LYS A O 1
ATOM 682 N N . LYS A 1 82 ? -17.708 5.030 5.165 1.00 57.44 82 LYS A N 1
ATOM 683 C CA . LYS A 1 82 ? -18.421 5.877 6.135 1.00 57.44 82 LYS A CA 1
ATOM 684 C C . LYS A 1 82 ? -19.590 5.132 6.764 1.00 57.44 82 LYS A C 1
ATOM 686 O O . LYS A 1 82 ? -20.216 4.330 6.035 1.00 57.44 82 LYS A O 1
#

pLDDT: mean 79.45, std 18.11, range [36.16, 95.31]

Mean predicted aligned error: 9.64 Å

Foldseek 3Di:
DPDPPPPDPVQPDDDVCPVCVVPPVNVVVVVCLVVLVVLLVVLLLVVQLPLCSSCVVVVHDSVVSVVSCVVSVHDSNVNHDD

Solvent-accessible surface area (backbone atoms only — not comparable to full-atom values): 4939 Å² total; per-residue (Å²): 135,83,80,78,87,76,74,69,80,78,79,80,68,66,93,81,46,60,68,51,69,71,35,59,67,59,45,50,49,53,51,49,52,54,50,51,46,55,52,52,54,52,42,26,52,78,37,47,27,33,59,64,59,28,13,58,76,70,72,46,54,48,71,58,47,52,51,50,36,59,74,65,72,56,66,49,69,82,34,42,82,130

Secondary structure (DSSP, 8-state):
---STT--GGGGS-TT-HHHHH-HHHHHHHHHHHHHHHHHHHHHHHTTT-HHHHHHHTTS-HHHHHHHHHHTT--GGGG---